Protein AF-A0A929CFD8-F1 (afdb_monomer)

Secondary structure (DSSP, 8-state):
-TTSEEEEEEE-----S-TT--S------EEEEEEETTEE-PPPTTSSSSSS-SEEEEE-HHHHHHHHHHHHH--THHHHHHHHHT--

Radius of gyration: 15.77 Å; Cα contacts (8 Å, |Δi|>4): 116; chains: 1; bounding box: 28×22×52 Å

Foldseek 3Di:
DVLQKDKDKAQDDDDDPDPPPDDDPPSQFIKIFIDHNRDQDADAPPDPPRDVHRIDGRDGPVRVVVVCVCRVPDRNVSVVVCVVVVND

Nearest PDB structures (foldseek):
  7v32-assembly1_L  TM=3.079E-01  e=1.497E+00  Sus scrofa
  1o6a-assembly1_A  TM=2.366E-01  e=2.231E+00  Thermotoga maritima
  1o6a-assembly1_B  TM=2.377E-01  e=4.056E+00  Thermotoga maritima

Solvent-accessible surface area (backbone atoms only — not comparable to full-atom values): 5433 Å² total; per-residue (Å²): 87,97,71,45,39,46,74,49,78,43,76,54,82,77,87,69,93,66,97,74,84,83,83,74,89,79,68,56,35,27,33,41,31,36,24,49,78,86,36,80,32,55,48,58,89,92,53,98,55,33,71,98,31,38,57,45,73,69,38,37,67,72,57,47,50,52,51,50,54,52,63,73,68,50,64,64,65,52,50,60,53,30,52,74,70,67,73,102

Structure (mmCIF, N/CA/C/O backbone):
data_AF-A0A929CFD8-F1
#
_en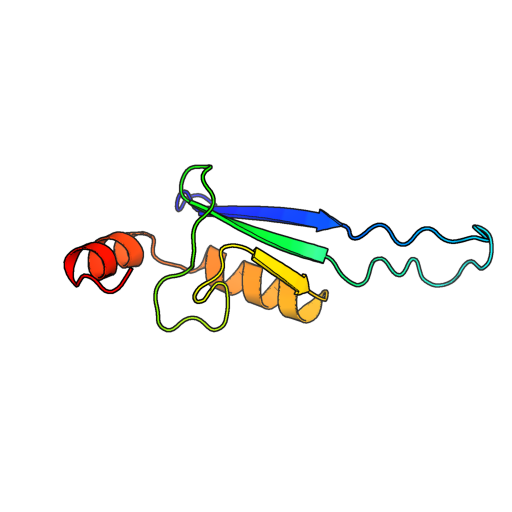try.id   AF-A0A929CFD8-F1
#
loop_
_atom_site.group_PDB
_atom_site.id
_atom_site.type_symbol
_atom_site.label_atom_id
_atom_site.label_alt_id
_atom_site.label_comp_id
_atom_site.label_asym_id
_atom_site.label_entity_id
_atom_site.label_seq_id
_atom_site.pdbx_PDB_ins_code
_atom_site.Cartn_x
_atom_site.Cartn_y
_atom_site.Cartn_z
_atom_site.occupancy
_atom_site.B_iso_or_equiv
_atom_site.auth_seq_id
_atom_site.auth_comp_id
_atom_site.auth_asym_id
_atom_site.auth_atom_id
_atom_site.pdbx_PDB_model_num
ATOM 1 N N . PHE A 1 1 ? -6.558 -7.425 -0.248 1.00 88.31 1 PHE A N 1
ATOM 2 C CA . PHE A 1 1 ? -6.108 -8.329 0.829 1.00 88.31 1 PHE A CA 1
ATOM 3 C C . PHE A 1 1 ? -7.273 -8.599 1.770 1.00 88.31 1 PHE A C 1
ATOM 5 O O . PHE A 1 1 ? -8.147 -7.745 1.878 1.00 88.31 1 PHE A O 1
ATOM 12 N N . ASP A 1 2 ? -7.286 -9.742 2.465 1.00 86.06 2 ASP A N 1
ATOM 13 C CA . ASP A 1 2 ? -8.362 -10.108 3.411 1.00 86.06 2 ASP A CA 1
ATOM 14 C C . ASP A 1 2 ? -8.514 -9.105 4.570 1.00 86.06 2 ASP A C 1
ATOM 16 O O . ASP A 1 2 ? -9.566 -9.018 5.195 1.00 86.06 2 ASP A O 1
ATOM 20 N N . SER A 1 3 ? -7.482 -8.291 4.818 1.00 87.69 3 SER A N 1
ATOM 21 C CA . SER A 1 3 ? -7.489 -7.164 5.757 1.00 87.69 3 SER A CA 1
ATOM 22 C C . SER A 1 3 ? -8.383 -5.986 5.337 1.00 87.69 3 SER A C 1
ATOM 24 O O . SER A 1 3 ? -8.511 -5.030 6.098 1.00 87.69 3 SER A O 1
ATOM 26 N N . GLY A 1 4 ? -8.980 -6.015 4.140 1.00 88.81 4 GLY A N 1
ATOM 27 C CA . GLY A 1 4 ? -9.737 -4.891 3.573 1.00 88.81 4 GLY A CA 1
ATOM 28 C C . GLY A 1 4 ? -8.860 -3.797 2.953 1.00 88.81 4 GLY A C 1
ATOM 29 O O . GLY A 1 4 ? -9.381 -2.773 2.511 1.00 88.81 4 GLY A O 1
ATOM 30 N N . LEU A 1 5 ? -7.542 -4.014 2.905 1.00 93.19 5 LEU A N 1
ATOM 31 C CA . LEU A 1 5 ? -6.581 -3.166 2.202 1.00 93.19 5 LEU A CA 1
ATOM 32 C C . LEU A 1 5 ? -6.415 -3.623 0.750 1.00 93.19 5 LEU A C 1
ATOM 34 O O . LEU A 1 5 ? -6.581 -4.806 0.433 1.00 93.19 5 LEU A O 1
ATOM 38 N N . GLY A 1 6 ? -6.031 -2.712 -0.130 1.00 93.56 6 GLY A N 1
ATOM 39 C CA . GLY A 1 6 ? -5.768 -2.968 -1.540 1.00 93.56 6 GLY A CA 1
ATOM 40 C C . GLY A 1 6 ? -4.670 -2.061 -2.075 1.00 93.56 6 GLY A C 1
ATOM 41 O O . GLY A 1 6 ? -4.333 -1.058 -1.462 1.00 93.56 6 GLY A O 1
ATOM 42 N N . LEU A 1 7 ? -4.115 -2.432 -3.223 1.00 95.38 7 LEU A N 1
ATOM 43 C CA . LEU A 1 7 ? -3.176 -1.605 -3.968 1.00 95.38 7 LEU A CA 1
ATOM 44 C C . LEU A 1 7 ? -3.718 -1.448 -5.383 1.00 95.38 7 LEU A C 1
ATOM 46 O O . LEU A 1 7 ? -4.044 -2.446 -6.031 1.00 95.38 7 LEU A O 1
ATOM 50 N N . GLN A 1 8 ? -3.816 -0.211 -5.854 1.00 95.38 8 GLN A N 1
ATOM 51 C CA . GLN A 1 8 ? -4.065 0.094 -7.254 1.00 95.38 8 GLN A CA 1
ATOM 52 C C . GLN A 1 8 ? -2.726 0.393 -7.918 1.00 95.38 8 GLN A C 1
ATOM 54 O O . GLN A 1 8 ? -2.046 1.340 -7.539 1.00 95.38 8 GLN A O 1
ATOM 59 N N . ILE A 1 9 ? -2.352 -0.424 -8.901 1.00 92.62 9 ILE A N 1
ATOM 60 C CA . ILE A 1 9 ? -1.084 -0.289 -9.621 1.00 92.62 9 ILE A CA 1
ATOM 61 C C . ILE A 1 9 ? -1.385 0.267 -11.008 1.00 92.62 9 ILE A C 1
ATOM 63 O O . ILE A 1 9 ? -2.076 -0.374 -11.803 1.00 92.62 9 ILE A O 1
ATOM 67 N N . THR A 1 10 ? -0.852 1.448 -11.298 1.00 91.62 10 THR A N 1
ATOM 68 C CA . THR A 1 10 ? -0.991 2.123 -12.588 1.00 91.62 10 THR A CA 1
ATOM 69 C C . THR A 1 10 ? 0.347 2.086 -13.307 1.00 91.62 10 THR A C 1
ATOM 71 O O . THR A 1 10 ? 1.339 2.633 -12.833 1.00 91.62 10 THR A O 1
ATOM 74 N N . ALA A 1 11 ? 0.395 1.426 -14.463 1.00 86.25 11 ALA A N 1
ATOM 75 C CA . ALA A 1 11 ? 1.602 1.422 -15.278 1.00 86.25 11 ALA A CA 1
ATOM 76 C C . ALA A 1 11 ? 1.835 2.814 -15.878 1.00 86.25 11 ALA A C 1
ATOM 78 O O . ALA A 1 11 ? 0.941 3.364 -16.528 1.00 86.25 11 ALA A O 1
ATOM 79 N N . ARG A 1 12 ? 3.043 3.364 -15.718 1.00 81.56 12 ARG A N 1
ATOM 80 C CA . ARG A 1 12 ? 3.429 4.592 -16.417 1.00 81.56 12 ARG A CA 1
ATOM 81 C C . ARG A 1 12 ? 3.688 4.251 -17.875 1.00 81.56 12 ARG A C 1
ATOM 83 O O . ARG A 1 12 ? 4.672 3.601 -18.195 1.00 81.56 12 ARG A O 1
ATOM 90 N N . GLN A 1 13 ? 2.798 4.659 -18.772 1.00 68.56 13 GLN A N 1
ATOM 91 C CA . GLN A 1 13 ? 3.014 4.447 -20.198 1.00 68.56 13 GLN A CA 1
ATOM 92 C C . GLN A 1 13 ? 4.008 5.486 -20.725 1.00 68.56 13 GLN A C 1
ATOM 94 O O . GLN A 1 13 ? 3.654 6.642 -20.952 1.00 68.56 13 GLN A O 1
ATOM 99 N N . PHE A 1 14 ? 5.250 5.074 -20.968 1.00 61.97 14 PHE A N 1
ATOM 100 C CA . PHE A 1 14 ? 6.162 5.865 -21.788 1.00 61.97 14 PHE A CA 1
ATOM 101 C C . PHE A 1 14 ? 5.801 5.655 -23.264 1.00 61.97 14 PHE A C 1
ATOM 103 O O . PHE A 1 14 ? 5.817 4.538 -23.781 1.00 61.97 14 PHE A O 1
ATOM 110 N N . ASN A 1 15 ? 5.420 6.735 -23.951 1.00 53.16 15 ASN A N 1
ATOM 111 C CA . ASN A 1 15 ? 5.180 6.699 -25.391 1.00 53.16 15 ASN A CA 1
ATOM 112 C C . ASN A 1 15 ? 6.524 6.544 -26.110 1.00 53.16 15 ASN A C 1
ATOM 114 O O . ASN A 1 15 ? 7.271 7.511 -26.259 1.00 53.16 15 ASN A O 1
ATOM 118 N N . TYR A 1 16 ? 6.836 5.330 -26.559 1.00 53.53 16 TYR A N 1
ATOM 119 C CA . TYR A 1 16 ? 7.992 5.096 -27.416 1.00 53.53 16 TYR A CA 1
ATOM 120 C C . TYR A 1 16 ? 7.682 5.528 -28.847 1.00 53.53 16 TYR A C 1
ATOM 122 O O . TYR A 1 16 ? 6.639 5.193 -29.407 1.00 53.53 16 TYR A O 1
ATOM 130 N N . ARG A 1 17 ? 8.618 6.267 -29.445 1.00 52.94 17 ARG A N 1
ATOM 131 C CA . ARG A 1 17 ? 8.564 6.681 -30.850 1.00 52.94 17 ARG A CA 1
ATOM 132 C C . ARG A 1 17 ? 8.845 5.517 -31.814 1.00 52.94 17 ARG A C 1
ATOM 134 O O . ARG A 1 17 ? 8.354 5.561 -32.935 1.00 52.94 17 ARG A O 1
ATOM 141 N N . ASP A 1 18 ? 9.542 4.469 -31.359 1.00 55.53 18 ASP A N 1
ATOM 142 C CA . ASP A 1 18 ? 9.958 3.325 -32.181 1.00 55.53 18 ASP A CA 1
ATOM 143 C C . ASP A 1 18 ? 9.726 1.969 -31.465 1.00 55.53 18 ASP A C 1
ATOM 145 O O . ASP A 1 18 ? 10.459 1.621 -30.541 1.00 55.53 18 ASP A O 1
ATOM 149 N N . PRO A 1 19 ? 8.711 1.177 -31.874 1.00 54.41 19 PRO A N 1
ATOM 150 C CA . PRO A 1 19 ? 8.306 -0.073 -31.207 1.00 54.41 19 PRO A CA 1
ATOM 151 C C . PRO A 1 19 ? 9.228 -1.300 -31.365 1.00 54.41 19 PRO A C 1
ATOM 153 O O . PRO A 1 19 ? 8.879 -2.367 -30.859 1.00 54.41 19 PRO A O 1
ATOM 156 N N . TRP A 1 20 ? 10.338 -1.210 -32.109 1.00 58.31 20 TRP A N 1
ATOM 157 C CA . TRP A 1 20 ? 11.001 -2.395 -32.690 1.00 58.31 20 TRP A CA 1
ATOM 158 C C . TRP A 1 20 ? 12.402 -2.720 -32.141 1.00 58.31 20 TRP A C 1
ATOM 160 O O . TRP A 1 20 ? 12.910 -3.806 -32.425 1.00 58.31 20 TRP A O 1
ATOM 170 N N . GLU A 1 21 ? 13.016 -1.872 -31.308 1.00 55.62 21 GLU A N 1
ATOM 171 C CA . GLU A 1 21 ? 14.257 -2.228 -30.596 1.00 55.62 21 GLU A CA 1
ATOM 172 C C . GLU A 1 21 ? 13.938 -3.134 -29.399 1.00 55.62 21 GLU A C 1
ATOM 174 O O . GLU A 1 21 ? 13.659 -2.725 -28.275 1.00 55.62 21 GLU A O 1
ATOM 179 N N . THR A 1 22 ? 13.897 -4.426 -29.703 1.00 62.81 22 THR A N 1
ATOM 180 C CA . THR A 1 22 ? 13.440 -5.493 -28.822 1.00 62.81 22 THR A CA 1
ATOM 181 C C . THR A 1 22 ? 14.614 -6.069 -28.031 1.00 62.81 22 THR A C 1
ATOM 183 O O . THR A 1 22 ? 15.258 -6.987 -28.518 1.00 62.81 22 THR A O 1
ATOM 186 N N . THR A 1 23 ? 14.850 -5.579 -26.809 1.00 50.41 23 THR A N 1
ATOM 187 C CA . THR A 1 23 ? 15.361 -6.361 -25.654 1.00 50.41 23 THR A CA 1
ATOM 188 C C . THR A 1 23 ? 15.215 -5.529 -24.377 1.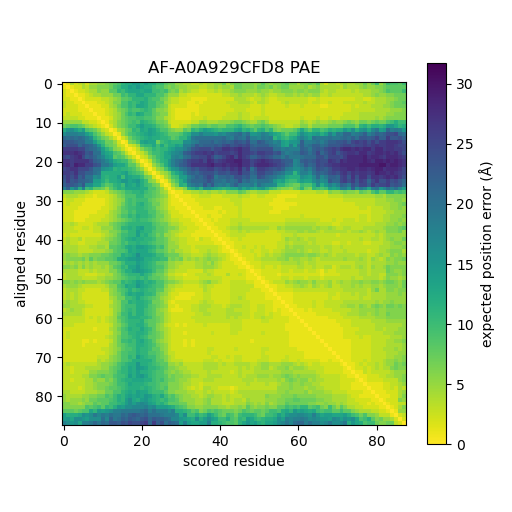00 50.41 23 THR A C 1
ATOM 190 O O . THR A 1 23 ? 16.146 -4.865 -23.9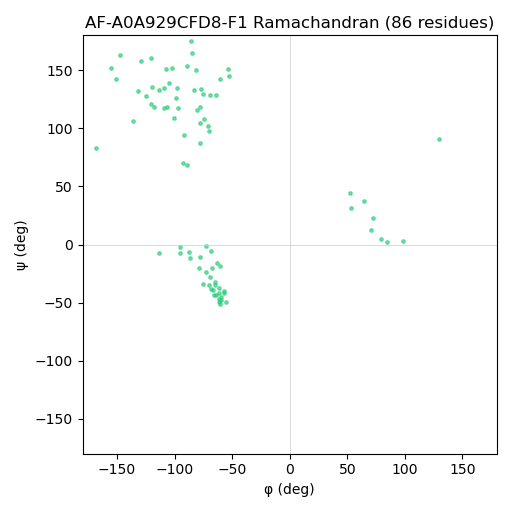41 1.00 50.41 23 THR A O 1
ATOM 193 N N . GLY A 1 24 ? 14.020 -5.551 -23.787 1.00 50.41 24 GLY A N 1
ATOM 194 C CA . GLY A 1 24 ? 13.720 -4.858 -22.532 1.00 50.41 24 GLY A CA 1
ATOM 195 C C . GLY A 1 24 ? 12.466 -4.014 -22.671 1.00 50.41 24 GLY A C 1
ATOM 196 O O . GLY A 1 24 ? 12.519 -2.861 -23.076 1.00 50.41 24 GLY A O 1
ATOM 197 N N . ARG A 1 25 ? 11.305 -4.596 -22.366 1.00 53.31 25 ARG A N 1
ATOM 198 C CA . ARG A 1 25 ? 10.100 -3.795 -22.139 1.00 53.31 25 ARG A CA 1
ATOM 199 C C . ARG A 1 25 ? 10.310 -3.046 -20.823 1.00 53.31 25 ARG A C 1
ATOM 201 O O . ARG A 1 25 ? 10.108 -3.639 -19.774 1.00 53.31 25 ARG A O 1
ATOM 208 N N . VAL A 1 26 ? 10.739 -1.792 -20.888 1.00 55.44 26 VAL A N 1
ATOM 209 C CA . VAL A 1 26 ? 11.001 -0.944 -19.715 1.00 55.44 26 VAL A CA 1
ATOM 210 C C . VAL A 1 26 ? 9.708 -0.209 -19.347 1.00 55.44 26 VAL A C 1
ATOM 212 O O . VAL A 1 26 ? 9.588 0.999 -19.513 1.00 55.44 26 VAL A O 1
ATOM 215 N N . ASN A 1 27 ? 8.701 -0.942 -18.870 1.00 58.34 27 ASN A N 1
ATOM 216 C CA . ASN A 1 27 ? 7.774 -0.349 -17.902 1.00 58.34 27 ASN A CA 1
ATOM 217 C C . ASN A 1 27 ? 8.329 -0.704 -16.528 1.00 58.34 27 ASN A C 1
ATOM 219 O O . ASN A 1 27 ? 7.797 -1.567 -15.835 1.00 58.34 27 ASN A O 1
ATOM 223 N N . ASP A 1 28 ? 9.458 -0.084 -16.194 1.00 69.88 28 ASP A N 1
ATOM 224 C CA . ASP A 1 28 ? 10.155 -0.371 -14.941 1.00 69.88 28 ASP A CA 1
ATOM 225 C C . ASP A 1 28 ? 9.495 0.341 -13.765 1.00 69.88 28 ASP A C 1
ATOM 227 O O . ASP A 1 28 ? 9.679 -0.080 -12.629 1.00 69.88 28 ASP A O 1
ATOM 231 N N . LEU A 1 29 ? 8.713 1.390 -14.043 1.00 85.62 29 LEU A N 1
ATOM 232 C CA . LEU A 1 29 ? 8.140 2.265 -13.034 1.00 85.62 29 LEU A CA 1
ATOM 233 C C . LEU A 1 29 ? 6.611 2.259 -13.091 1.00 85.62 29 LEU A C 1
ATOM 235 O O . LEU A 1 29 ? 6.000 2.368 -14.160 1.00 85.62 29 LEU A O 1
ATOM 239 N N . VAL A 1 30 ? 5.995 2.176 -11.920 1.00 90.25 30 VAL A N 1
ATOM 240 C CA . VAL A 1 30 ? 4.544 2.207 -11.729 1.00 90.25 30 VAL A CA 1
ATOM 241 C C . VAL A 1 30 ? 4.173 3.236 -10.672 1.00 90.25 30 VAL A C 1
ATOM 243 O O . VAL A 1 30 ? 4.981 3.574 -9.815 1.00 90.25 30 VAL A O 1
ATOM 246 N N . ASP A 1 31 ? 2.935 3.703 -10.711 1.00 92.69 31 ASP A N 1
ATOM 247 C CA . ASP A 1 31 ? 2.344 4.425 -9.589 1.00 92.69 31 ASP A CA 1
ATOM 248 C C . ASP A 1 31 ? 1.503 3.458 -8.780 1.00 92.69 31 ASP A C 1
ATOM 250 O O . ASP A 1 31 ? 0.744 2.656 -9.336 1.00 92.69 31 ASP A O 1
ATOM 254 N N . VAL A 1 32 ? 1.652 3.512 -7.466 1.00 95.12 32 VAL A N 1
ATOM 255 C CA . VAL A 1 32 ? 0.962 2.622 -6.544 1.00 95.12 32 VAL A CA 1
ATOM 256 C C . VAL A 1 32 ? 0.136 3.481 -5.616 1.00 95.12 32 VAL A C 1
ATOM 258 O O . VAL A 1 32 ? 0.686 4.308 -4.904 1.00 95.12 32 VAL A O 1
ATOM 261 N N . ALA A 1 33 ? -1.174 3.271 -5.600 1.00 96.56 33 ALA A N 1
ATOM 262 C CA . ALA A 1 33 ? -2.065 3.923 -4.652 1.00 96.56 33 ALA A CA 1
ATOM 263 C C . ALA A 1 33 ? -2.585 2.910 -3.630 1.00 96.56 33 ALA A C 1
ATOM 265 O O . ALA A 1 33 ? -2.993 1.798 -3.993 1.00 96.56 33 ALA A O 1
ATOM 266 N N . LEU A 1 34 ? -2.569 3.286 -2.354 1.00 95.56 34 LEU A N 1
ATOM 267 C CA . LEU A 1 34 ? -3.110 2.464 -1.281 1.00 95.56 34 LEU A CA 1
ATOM 268 C C . LEU A 1 34 ? -4.620 2.665 -1.188 1.00 95.56 34 LEU A C 1
ATOM 270 O O . LEU A 1 34 ? -5.129 3.782 -1.166 1.00 95.56 34 LEU A O 1
ATOM 274 N N . LEU A 1 35 ? -5.335 1.548 -1.096 1.00 94.94 35 LEU A N 1
ATOM 275 C CA . LEU A 1 35 ? -6.770 1.520 -0.881 1.00 94.94 35 LEU A CA 1
ATOM 276 C C . LEU A 1 35 ? -7.089 0.911 0.485 1.00 94.94 35 LEU A C 1
ATOM 278 O O . LEU A 1 35 ? -6.628 -0.182 0.816 1.00 94.94 35 LEU A O 1
ATOM 282 N N . ARG A 1 36 ? -7.963 1.562 1.246 1.00 92.00 36 ARG A N 1
ATOM 283 C CA . ARG A 1 36 ? -8.606 1.026 2.448 1.00 92.00 36 ARG A CA 1
ATOM 284 C C . ARG A 1 36 ? -10.104 0.986 2.197 1.00 92.00 36 ARG A C 1
ATOM 286 O O . ARG A 1 36 ? -10.723 2.009 1.939 1.00 92.00 36 ARG A O 1
ATOM 293 N N . GLN A 1 37 ? -10.688 -0.211 2.232 1.00 90.62 37 GLN A N 1
ATOM 294 C CA . GLN A 1 37 ? -12.119 -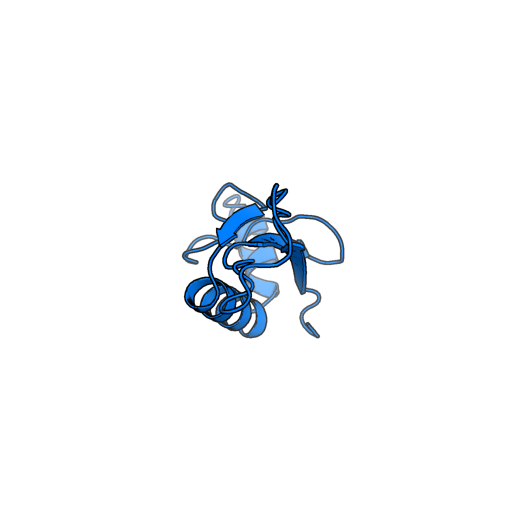0.417 1.960 1.00 90.62 37 GLN A CA 1
ATOM 295 C C . GLN A 1 37 ? -12.584 0.186 0.614 1.00 90.62 37 GLN A C 1
ATOM 297 O O . GLN A 1 37 ? -13.728 0.605 0.470 1.00 90.62 37 GLN A O 1
ATOM 302 N N . GLY A 1 38 ? -11.695 0.217 -0.386 1.00 89.00 38 GLY A N 1
ATOM 303 C CA . GLY A 1 38 ? -11.980 0.752 -1.723 1.00 89.00 38 GLY A CA 1
ATOM 304 C C . GLY A 1 38 ? -11.823 2.268 -1.871 1.00 89.00 38 GLY A C 1
ATOM 305 O O . GLY A 1 38 ? -12.055 2.777 -2.963 1.00 89.00 38 GLY A O 1
ATOM 306 N N . GLN A 1 39 ? -11.413 2.980 -0.821 1.00 91.50 39 GLN A N 1
ATOM 307 C CA . GLN A 1 39 ? -11.078 4.405 -0.874 1.00 91.50 39 GLN A CA 1
ATOM 308 C C . GLN A 1 39 ? -9.572 4.606 -0.768 1.00 91.50 39 GLN A C 1
ATOM 310 O O . GLN A 1 39 ? -8.896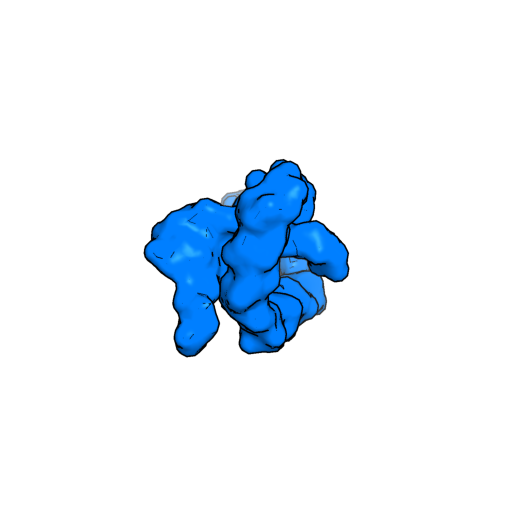 3.790 -0.141 1.00 91.50 39 GLN A O 1
ATOM 315 N N . TYR A 1 40 ? -9.061 5.680 -1.367 1.00 92.12 40 TYR A N 1
ATOM 316 C CA . TYR A 1 40 ? -7.669 6.074 -1.184 1.00 92.12 40 TYR A CA 1
ATOM 317 C C . TYR A 1 40 ? -7.392 6.364 0.291 1.00 92.12 40 TYR A C 1
ATOM 319 O O . TYR A 1 40 ? -8.276 6.799 1.032 1.00 92.12 40 TYR A O 1
ATOM 327 N N . SER A 1 41 ? -6.204 5.978 0.737 1.00 91.62 41 SER A N 1
ATOM 328 C CA . SER A 1 41 ? -5.806 6.091 2.133 1.00 91.62 41 SER A CA 1
ATOM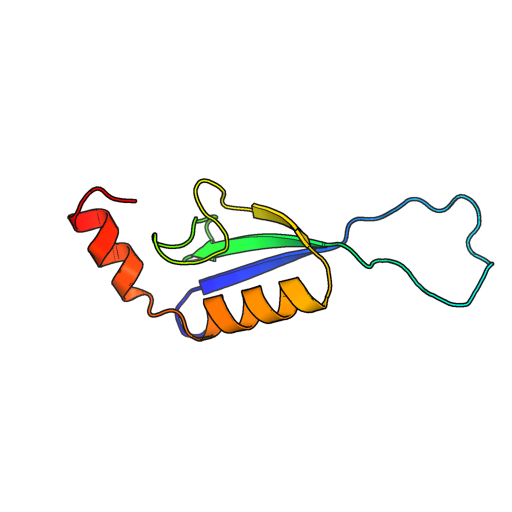 329 C C . SER A 1 41 ? -4.296 6.163 2.229 1.00 91.62 41 SER A C 1
ATOM 331 O O . SER A 1 41 ? -3.585 5.567 1.426 1.00 91.62 41 SER A O 1
ATOM 333 N N . GLU A 1 42 ? -3.818 6.820 3.273 1.00 92.00 42 GLU A N 1
ATOM 334 C CA . GLU A 1 42 ? -2.416 6.799 3.684 1.00 92.00 42 GLU A CA 1
ATOM 335 C C . GLU A 1 42 ? -2.125 5.584 4.572 1.00 92.00 42 GLU A C 1
ATOM 337 O O . GLU A 1 42 ? -3.059 4.947 5.075 1.00 92.00 42 GLU A O 1
ATOM 342 N N . LEU A 1 43 ? -0.849 5.242 4.774 1.00 88.81 43 LEU A N 1
ATOM 343 C CA . LEU A 1 43 ? -0.466 4.262 5.790 1.00 88.81 43 LEU A CA 1
ATOM 344 C C . LEU A 1 43 ? -0.408 4.914 7.175 1.00 88.81 43 LEU A C 1
ATOM 346 O O . LEU A 1 43 ? -0.027 6.076 7.298 1.00 88.81 43 LEU A O 1
ATOM 350 N N . PRO A 1 44 ? -0.672 4.141 8.246 1.00 87.19 44 PRO A N 1
ATOM 351 C CA . PRO A 1 44 ? -0.392 4.592 9.599 1.00 87.19 44 PRO A CA 1
ATOM 352 C C . PRO A 1 44 ? 1.073 5.039 9.741 1.00 87.19 44 PRO A C 1
ATOM 354 O O . PRO A 1 44 ? 1.966 4.494 9.085 1.00 87.19 44 PRO A O 1
ATOM 357 N N . LYS A 1 45 ? 1.347 5.985 10.644 1.00 84.81 45 LYS A N 1
ATOM 358 C CA . LYS A 1 45 ? 2.718 6.401 10.986 1.00 84.81 45 LYS A CA 1
ATOM 359 C C . LYS A 1 45 ? 3.593 5.204 11.363 1.00 84.81 45 LYS A C 1
ATOM 361 O O . LYS A 1 45 ? 3.131 4.281 12.038 1.00 84.81 45 LYS A O 1
ATOM 366 N N . GLY A 1 46 ? 4.873 5.270 10.996 1.00 84.00 46 GLY A N 1
ATOM 367 C CA . GLY A 1 46 ? 5.873 4.239 11.308 1.00 84.00 46 GLY A CA 1
ATOM 368 C C . GLY A 1 46 ? 6.136 3.248 10.173 1.00 84.00 46 GLY A C 1
ATOM 369 O O . GLY A 1 46 ? 6.948 2.339 10.344 1.00 84.00 46 GLY A O 1
ATOM 370 N N . TYR A 1 47 ? 5.492 3.441 9.022 1.00 86.00 47 TYR A N 1
ATOM 371 C CA . TYR A 1 47 ? 5.785 2.724 7.786 1.00 86.00 47 TYR A CA 1
ATOM 372 C C . TYR A 1 47 ? 6.595 3.612 6.827 1.00 86.00 47 TYR A C 1
ATOM 374 O O . TYR A 1 47 ? 6.482 4.835 6.884 1.00 86.00 47 TYR A O 1
ATOM 382 N N . PRO A 1 48 ? 7.427 3.021 5.953 1.00 87.38 48 PRO A N 1
ATOM 383 C CA . PRO A 1 48 ? 8.272 3.785 5.032 1.00 87.38 48 PRO A CA 1
ATOM 384 C C . PRO A 1 48 ? 7.526 4.339 3.806 1.00 87.38 48 PRO A C 1
ATOM 386 O O . PRO A 1 48 ? 8.092 5.154 3.090 1.00 87.38 48 PRO A O 1
ATOM 389 N N . PHE A 1 49 ? 6.284 3.907 3.568 1.00 91.56 49 PHE A N 1
ATOM 390 C CA . PHE A 1 49 ? 5.493 4.242 2.379 1.00 91.56 49 PHE A CA 1
ATOM 391 C C . PHE A 1 49 ? 4.187 4.944 2.767 1.00 91.56 49 PHE A C 1
ATOM 393 O O . PHE A 1 49 ? 3.723 4.795 3.903 1.00 91.56 49 PHE A O 1
ATOM 400 N N . PHE A 1 50 ? 3.576 5.655 1.820 1.00 92.19 50 PHE A N 1
ATOM 401 C CA . PHE A 1 50 ? 2.274 6.319 1.937 1.00 92.19 50 PHE A CA 1
ATOM 402 C C . PHE A 1 50 ? 2.172 7.227 3.171 1.00 92.19 50 PHE A C 1
ATOM 404 O O . PHE A 1 50 ? 1.207 7.143 3.928 1.00 92.19 50 PHE A O 1
ATOM 411 N N . GLN A 1 51 ? 3.210 8.026 3.436 1.00 90.50 51 GLN A N 1
ATOM 412 C CA . GLN A 1 51 ? 3.261 8.949 4.577 1.00 90.50 51 GLN A CA 1
ATOM 413 C C . GLN A 1 51 ? 2.929 10.370 4.106 1.00 90.50 51 GLN A C 1
ATOM 415 O O . GLN A 1 51 ? 3.744 10.988 3.420 1.00 90.50 51 GLN A O 1
ATOM 420 N N . GLY A 1 52 ? 1.755 10.901 4.460 1.00 86.06 52 GLY A N 1
ATOM 421 C CA . GLY A 1 52 ? 1.291 12.198 3.948 1.00 86.06 52 GLY A CA 1
ATOM 422 C C . GLY A 1 52 ? 0.909 12.169 2.463 1.00 86.06 52 GLY A C 1
ATOM 423 O O . GLY A 1 52 ? 0.808 13.222 1.834 1.00 86.06 52 GLY A O 1
ATOM 424 N N . THR A 1 53 ? 0.791 10.971 1.884 1.00 91.00 53 THR A N 1
ATOM 425 C CA . THR A 1 53 ? 0.367 10.734 0.504 1.00 91.00 53 THR A CA 1
ATOM 426 C C . THR A 1 53 ? -0.332 9.385 0.398 1.00 91.00 53 THR A C 1
ATOM 428 O O . THR A 1 53 ? 0.074 8.397 1.009 1.00 91.00 53 THR A O 1
ATOM 431 N N . GLU A 1 54 ? -1.374 9.327 -0.423 1.00 91.94 54 GLU A N 1
ATOM 432 C CA . GLU A 1 54 ? -2.113 8.098 -0.728 1.00 91.94 54 GLU A CA 1
ATOM 433 C C . GLU A 1 54 ? -1.469 7.315 -1.885 1.00 91.94 54 GLU A C 1
ATOM 435 O O . GLU A 1 54 ? -1.833 6.166 -2.149 1.00 91.94 54 GLU A O 1
ATOM 440 N N . THR A 1 55 ? -0.525 7.945 -2.596 1.00 94.50 55 THR A N 1
ATOM 441 C CA . THR A 1 55 ? 0.118 7.413 -3.802 1.00 94.50 55 THR A CA 1
ATOM 442 C C . THR A 1 55 ? 1.635 7.539 -3.724 1.00 94.50 55 THR A C 1
ATOM 444 O O . THR A 1 55 ? 2.167 8.612 -3.437 1.00 94.50 55 THR A O 1
ATOM 447 N N . GLU A 1 56 ? 2.314 6.439 -4.035 1.00 94.19 56 GLU A N 1
ATOM 448 C CA . GLU A 1 56 ? 3.746 6.380 -4.306 1.00 94.19 56 GLU A CA 1
ATOM 449 C C . GLU A 1 56 ? 3.966 6.385 -5.816 1.00 94.19 56 GLU A C 1
ATOM 451 O O . GLU A 1 56 ? 3.394 5.576 -6.553 1.00 94.19 56 GLU A O 1
ATOM 456 N N . GLU A 1 57 ? 4.787 7.318 -6.278 1.00 93.00 57 GLU A N 1
ATOM 457 C CA . GLU A 1 57 ? 4.982 7.594 -7.693 1.00 93.00 57 GLU A CA 1
ATOM 458 C C . GLU A 1 57 ? 6.316 7.055 -8.214 1.00 93.00 57 GLU A C 1
ATOM 460 O O . GLU A 1 57 ? 7.355 7.217 -7.579 1.00 93.00 57 GLU A O 1
ATOM 465 N N . GLY A 1 58 ? 6.315 6.475 -9.417 1.00 90.88 58 GLY A N 1
ATOM 466 C CA . GLY A 1 58 ? 7.546 6.030 -10.078 1.00 90.88 58 GLY A CA 1
ATOM 467 C C . GLY A 1 58 ? 8.268 4.902 -9.333 1.00 90.88 58 GLY A C 1
ATOM 468 O O . GLY A 1 58 ? 9.494 4.881 -9.274 1.00 90.88 58 GLY A O 1
ATOM 469 N N . VAL A 1 59 ? 7.501 3.982 -8.760 1.00 90.75 59 VAL A N 1
ATOM 470 C CA . VAL A 1 59 ? 7.954 2.831 -7.978 1.00 90.75 59 VAL A CA 1
ATOM 471 C C . VAL A 1 59 ? 8.515 1.754 -8.903 1.00 90.75 59 VAL A C 1
ATOM 473 O O . VAL A 1 59 ? 7.843 1.347 -9.852 1.00 90.75 59 VAL A O 1
ATOM 476 N N . ASP A 1 60 ? 9.717 1.261 -8.608 1.00 90.69 60 ASP A N 1
ATOM 477 C CA . ASP A 1 60 ? 10.334 0.150 -9.335 1.00 90.69 60 ASP A CA 1
ATOM 478 C C . ASP A 1 60 ? 9.910 -1.232 -8.800 1.00 90.69 60 ASP A C 1
ATOM 480 O O . ASP A 1 60 ? 9.192 -1.361 -7.808 1.00 90.69 60 ASP A O 1
ATOM 484 N N . PHE A 1 61 ? 10.336 -2.309 -9.463 1.00 88.12 61 PHE A N 1
ATOM 485 C CA . PHE A 1 61 ? 9.944 -3.663 -9.060 1.00 88.12 61 PHE A CA 1
ATOM 486 C C . PHE A 1 61 ? 10.397 -4.064 -7.635 1.00 88.12 61 PHE A C 1
ATOM 488 O O . PHE A 1 61 ? 9.570 -4.611 -6.895 1.00 88.12 61 PHE A O 1
ATOM 495 N N . PRO A 1 62 ? 11.661 -3.838 -7.214 1.00 91.31 62 PRO A N 1
ATOM 496 C CA . PRO A 1 62 ? 12.081 -4.083 -5.835 1.00 91.31 62 PRO A CA 1
ATOM 497 C C . PRO A 1 62 ? 11.229 -3.344 -4.798 1.00 91.31 62 PRO A C 1
ATOM 499 O O . PRO A 1 62 ? 10.719 -3.985 -3.876 1.00 91.31 62 PRO A O 1
ATOM 502 N N . VAL A 1 63 ? 11.006 -2.040 -4.975 1.00 92.25 63 VAL A N 1
ATOM 503 C CA . VAL A 1 63 ? 10.231 -1.228 -4.026 1.00 92.25 63 VAL A CA 1
ATOM 504 C C . VAL A 1 63 ? 8.757 -1.633 -4.041 1.00 92.25 63 VAL A C 1
ATOM 506 O O . VAL A 1 63 ? 8.139 -1.754 -2.984 1.00 92.25 63 VAL A O 1
ATOM 509 N N . LEU A 1 64 ? 8.190 -1.955 -5.208 1.00 92.62 64 LEU A N 1
ATOM 510 C CA . LEU A 1 64 ? 6.822 -2.471 -5.313 1.00 92.62 64 LEU A CA 1
ATOM 511 C C . LEU A 1 64 ? 6.637 -3.739 -4.473 1.00 92.62 64 LEU A C 1
ATOM 513 O O . LEU A 1 64 ? 5.604 -3.917 -3.825 1.00 92.62 64 LEU A O 1
ATOM 517 N N . LYS A 1 65 ? 7.635 -4.626 -4.463 1.00 94.06 65 LYS A N 1
ATOM 518 C CA . LYS A 1 65 ? 7.596 -5.839 -3.647 1.00 94.06 65 LYS A CA 1
ATOM 519 C C . LYS A 1 65 ? 7.607 -5.513 -2.151 1.00 94.06 65 LYS A C 1
ATOM 521 O O . LYS A 1 65 ? 6.817 -6.097 -1.412 1.00 94.06 65 LYS A O 1
ATOM 526 N N . GLU A 1 66 ? 8.439 -4.567 -1.722 1.00 94.62 66 GLU A N 1
ATOM 527 C CA . GLU A 1 66 ? 8.469 -4.101 -0.328 1.00 94.62 66 GLU A CA 1
ATOM 528 C C . GLU A 1 66 ? 7.131 -3.481 0.097 1.00 94.62 66 GLU A C 1
ATOM 530 O O . GLU A 1 66 ? 6.621 -3.794 1.175 1.00 94.62 66 GLU A O 1
ATOM 535 N N . ILE A 1 67 ? 6.512 -2.679 -0.775 1.00 94.31 67 ILE A N 1
ATOM 536 C CA . ILE A 1 67 ? 5.177 -2.108 -0.557 1.00 94.31 67 ILE A CA 1
ATOM 537 C C . ILE A 1 67 ? 4.131 -3.217 -0.381 1.00 94.31 67 ILE A C 1
ATOM 539 O O . ILE A 1 67 ? 3.339 -3.187 0.565 1.00 94.31 67 ILE A O 1
ATOM 543 N N . ILE A 1 68 ? 4.128 -4.217 -1.268 1.00 93.88 68 ILE A N 1
ATOM 544 C CA . ILE A 1 68 ? 3.191 -5.346 -1.194 1.00 93.88 68 ILE A CA 1
ATOM 545 C C . ILE A 1 68 ? 3.357 -6.099 0.127 1.00 93.88 68 ILE A C 1
ATOM 547 O O . ILE A 1 68 ? 2.355 -6.404 0.777 1.00 93.88 68 ILE A O 1
ATOM 551 N N . ASP A 1 69 ? 4.591 -6.384 0.542 1.00 93.81 69 ASP A N 1
ATOM 552 C CA . ASP A 1 69 ? 4.867 -7.110 1.783 1.00 93.81 69 ASP A CA 1
ATOM 553 C C . ASP A 1 69 ? 4.464 -6.294 3.027 1.00 93.81 69 ASP A C 1
ATOM 555 O O . ASP A 1 69 ? 3.859 -6.843 3.960 1.00 93.81 69 ASP A O 1
ATOM 559 N N . ALA A 1 70 ? 4.696 -4.977 3.018 1.00 91.56 70 ALA A N 1
ATOM 560 C CA . ALA A 1 70 ? 4.256 -4.073 4.079 1.00 91.56 70 ALA A CA 1
ATOM 561 C C . ALA A 1 70 ? 2.722 -4.057 4.218 1.00 91.56 70 ALA A C 1
ATOM 563 O O . ALA A 1 70 ? 2.192 -4.275 5.308 1.00 91.56 70 ALA A O 1
ATOM 564 N N . VAL A 1 71 ? 1.988 -3.878 3.115 1.00 91.38 71 VAL A N 1
ATOM 565 C CA . VAL A 1 71 ? 0.512 -3.811 3.127 1.00 91.38 71 VAL A CA 1
ATOM 566 C C . VAL A 1 71 ? -0.120 -5.168 3.438 1.00 91.38 71 VAL A C 1
ATOM 568 O O . VAL A 1 71 ? -1.135 -5.242 4.134 1.00 91.38 71 VAL A O 1
ATOM 571 N N . LYS A 1 72 ? 0.485 -6.265 2.973 1.00 91.75 72 LYS A N 1
ATOM 572 C CA . LYS A 1 72 ? 0.005 -7.630 3.228 1.00 91.75 72 LYS A CA 1
ATOM 573 C C . LYS A 1 72 ? 0.068 -8.011 4.707 1.00 91.75 72 LYS A C 1
ATOM 575 O O . LYS A 1 72 ? -0.779 -8.773 5.169 1.00 91.75 72 LYS A O 1
ATOM 580 N N . THR A 1 73 ? 1.074 -7.523 5.429 1.00 89.56 73 THR A N 1
ATOM 581 C CA . THR A 1 73 ? 1.300 -7.845 6.850 1.00 89.56 73 THR A CA 1
ATOM 582 C C . THR A 1 73 ? 0.703 -6.813 7.808 1.00 89.56 73 THR A C 1
ATOM 584 O O . THR A 1 73 ? 0.660 -7.049 9.018 1.00 89.56 73 THR A O 1
ATOM 587 N N . LEU A 1 74 ? 0.196 -5.694 7.284 1.00 89.00 74 LEU A N 1
ATOM 588 C CA . LEU A 1 74 ? -0.3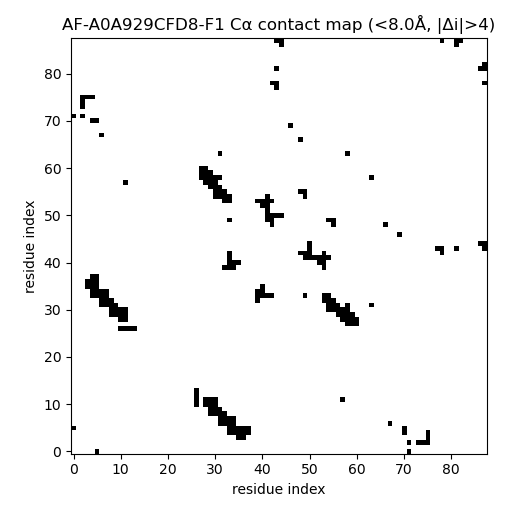84 -4.616 8.071 1.00 89.00 74 LEU A CA 1
ATOM 589 C C . LEU A 1 74 ? -1.646 -5.063 8.815 1.00 89.00 74 LEU A C 1
ATOM 591 O O . LEU A 1 74 ? -2.605 -5.571 8.229 1.00 89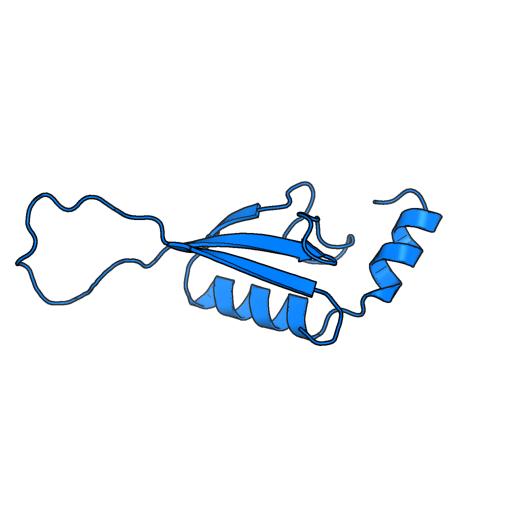.00 74 LEU A O 1
ATOM 595 N N . ASN A 1 75 ? -1.674 -4.801 10.122 1.00 89.19 75 ASN A N 1
ATOM 596 C CA . ASN A 1 75 ? -2.868 -4.990 10.934 1.00 89.19 75 ASN A CA 1
ATOM 597 C C . ASN A 1 75 ? -3.821 -3.790 10.751 1.00 89.19 75 ASN A C 1
ATOM 599 O O . ASN A 1 75 ? -3.486 -2.687 11.190 1.00 89.19 75 ASN A O 1
ATOM 603 N N . PRO A 1 76 ? -5.032 -3.980 10.193 1.00 87.38 76 PRO A N 1
ATOM 604 C CA . PRO A 1 76 ? -5.961 -2.882 9.921 1.00 87.38 76 PRO A CA 1
ATOM 605 C C . PRO A 1 76 ? -6.447 -2.153 11.187 1.00 87.38 76 PRO A C 1
ATOM 607 O O . PRO A 1 76 ? -6.940 -1.033 11.100 1.00 87.38 76 PRO A O 1
ATOM 610 N N . LYS A 1 77 ? -6.277 -2.734 12.383 1.00 88.62 77 LYS A N 1
ATOM 611 C CA . LYS A 1 77 ? -6.615 -2.068 13.654 1.00 88.62 77 LYS A CA 1
ATOM 612 C C . LYS A 1 77 ? -5.712 -0.871 13.973 1.00 88.62 77 LYS A C 1
ATOM 614 O O . LYS A 1 77 ? -6.102 -0.035 14.782 1.00 88.62 77 LYS A O 1
ATOM 619 N N . LEU A 1 78 ? -4.525 -0.785 13.362 1.00 88.00 78 LEU A N 1
ATOM 620 C CA . LEU A 1 78 ? -3.600 0.335 13.572 1.00 88.00 78 LEU A CA 1
ATOM 621 C C . LEU A 1 78 ? -4.167 1.661 13.062 1.00 88.00 78 LEU A C 1
ATOM 623 O O . LEU A 1 78 ? -3.925 2.690 13.682 1.00 88.00 78 LEU A O 1
ATOM 627 N N . PHE A 1 79 ? -4.977 1.623 12.003 1.00 85.94 79 PHE A N 1
ATOM 628 C CA . PHE A 1 79 ? -5.675 2.804 11.503 1.00 85.94 79 PHE A CA 1
ATOM 629 C C . PHE A 1 79 ? -6.617 3.380 12.559 1.00 85.94 79 PHE A C 1
ATOM 631 O O . PHE A 1 79 ? -6.515 4.546 12.914 1.00 85.94 79 PHE A O 1
ATOM 638 N N . THR A 1 80 ? -7.476 2.535 13.134 1.00 85.88 80 THR A N 1
ATOM 639 C CA . THR A 1 80 ? -8.408 2.951 14.189 1.00 85.88 80 THR A CA 1
ATOM 640 C C . THR A 1 80 ? -7.674 3.469 15.422 1.00 85.88 80 THR A C 1
ATOM 642 O O . THR A 1 80 ? -8.119 4.418 16.054 1.00 85.88 80 THR A O 1
ATOM 645 N N . LEU A 1 81 ? -6.541 2.857 15.777 1.00 86.88 81 LEU A N 1
ATOM 646 C CA . LEU A 1 81 ? -5.743 3.309 16.911 1.00 86.88 81 LEU A CA 1
ATOM 647 C C . LEU A 1 81 ? -5.187 4.724 16.689 1.00 86.88 81 LEU A C 1
ATOM 649 O O . LEU A 1 81 ? -5.261 5.537 17.601 1.00 86.88 81 LEU A O 1
ATOM 653 N N . GLN A 1 82 ? -4.670 5.021 15.498 1.00 84.06 82 GLN A N 1
ATOM 654 C CA . GLN A 1 82 ? -4.116 6.341 15.184 1.00 84.06 82 GLN A CA 1
ATOM 655 C C . GLN A 1 82 ? -5.191 7.414 14.964 1.00 84.06 82 GLN A C 1
ATOM 657 O O . GLN A 1 82 ? -5.004 8.552 15.385 1.00 84.06 82 GLN A O 1
ATOM 662 N N . GLU A 1 83 ? -6.349 7.054 14.405 1.00 84.50 83 GLU A N 1
ATOM 663 C CA . GLU A 1 83 ? -7.523 7.941 14.363 1.00 84.50 83 GLU A CA 1
ATOM 664 C C . GLU A 1 83 ? -7.932 8.376 15.784 1.00 84.50 83 GLU A C 1
ATOM 666 O O . GLU A 1 83 ? -8.217 9.546 16.030 1.00 84.50 83 GLU A O 1
ATOM 671 N N . LEU A 1 84 ? -7.906 7.449 16.752 1.00 86.06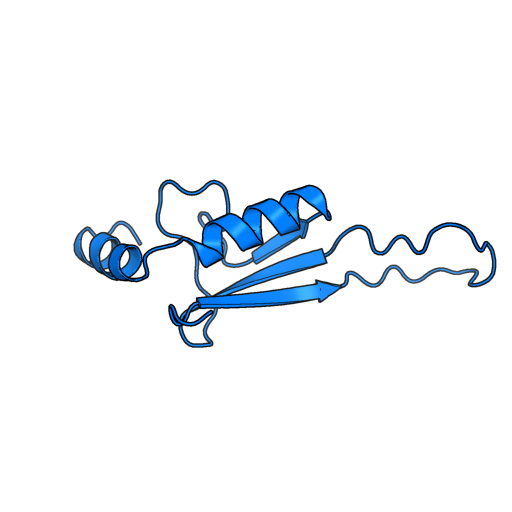 84 LEU A N 1
ATOM 672 C CA . LEU A 1 84 ? -8.223 7.742 18.154 1.00 86.06 84 LEU A CA 1
ATOM 673 C C . LEU A 1 84 ? -7.167 8.612 18.852 1.00 86.06 84 LEU A C 1
ATOM 675 O O . LEU A 1 84 ? -7.512 9.324 19.795 1.00 86.06 84 LEU A O 1
ATOM 679 N N . THR A 1 85 ? -5.902 8.563 18.424 1.00 83.12 85 THR A N 1
ATOM 680 C CA . THR A 1 85 ? -4.842 9.437 18.956 1.00 83.12 85 THR A CA 1
ATOM 681 C C . THR A 1 85 ? -4.751 10.781 18.231 1.00 83.12 85 THR A C 1
ATOM 683 O O . THR A 1 85 ? -4.029 11.659 18.698 1.00 83.12 85 THR A O 1
ATOM 686 N N . GLY A 1 86 ? -5.513 10.979 17.147 1.00 75.75 86 GLY A N 1
ATOM 687 C CA . GLY A 1 86 ? -5.459 12.184 16.311 1.00 75.75 86 GLY A CA 1
ATOM 688 C C . GLY A 1 86 ? -4.194 12.266 15.452 1.00 75.75 86 GLY A C 1
ATOM 689 O O . GLY A 1 86 ? -3.766 13.357 15.085 1.00 75.75 86 GLY A O 1
ATOM 690 N N . ASP A 1 87 ? -3.565 11.120 15.188 1.00 69.00 87 ASP A N 1
ATOM 691 C CA . ASP A 1 87 ? -2.313 11.011 14.440 1.00 69.00 87 ASP A CA 1
ATOM 692 C C . ASP A 1 87 ? -2.501 10.719 12.947 1.00 69.00 87 ASP A C 1
ATOM 694 O O . ASP A 1 87 ? -1.495 10.645 12.237 1.00 69.00 87 ASP A O 1
ATOM 698 N N . LEU A 1 88 ? -3.747 10.546 12.499 1.00 62.88 88 LEU A N 1
ATOM 699 C CA . LEU A 1 88 ? -4.139 10.163 11.143 1.00 62.88 88 LEU A CA 1
ATOM 700 C C . LEU A 1 88 ? -5.096 11.204 10.553 1.00 62.88 88 LEU A C 1
ATOM 702 O O . LEU A 1 88 ? -5.967 11.687 11.316 1.00 62.88 88 LEU A O 1
#

pLDDT: mean 83.47, std 13.58, range [50.41, 96.56]

Mean predicted aligned error: 7.23 Å

Sequence (88 aa):
FDSGLGLQITARQFNYRDPWETTGRVNDLVDVALLRQGQYSELPKGYPFFQGTETEEGVDFPVLKEIIDAVKTLNPKLFTLQELTGDL